Protein AF-A0A0K1PKR5-F1 (afdb_monomer_lite)

Structure (mmCIF, N/CA/C/O backbone):
data_AF-A0A0K1PKR5-F1
#
_entry.id   AF-A0A0K1PKR5-F1
#
loop_
_atom_site.group_PDB
_atom_site.id
_atom_site.type_symbol
_atom_site.label_atom_id
_atom_site.label_alt_id
_atom_site.label_comp_id
_atom_site.label_asym_id
_atom_site.label_entity_id
_atom_site.label_seq_id
_atom_site.pdbx_PDB_ins_code
_atom_site.Cartn_x
_atom_site.Cartn_y
_atom_site.Cartn_z
_atom_site.occupancy
_atom_site.B_iso_or_equiv
_atom_site.auth_seq_id
_atom_site.auth_comp_id
_atom_site.auth_asym_id
_atom_site.auth_atom_id
_atom_site.pdbx_PDB_model_num
ATOM 1 N N . MET A 1 1 ? -7.076 -17.368 -1.052 1.00 48.91 1 MET A N 1
ATOM 2 C CA . MET A 1 1 ? -8.315 -16.992 -1.774 1.00 48.91 1 MET A CA 1
ATOM 3 C C . MET A 1 1 ? -9.441 -16.469 -0.870 1.00 48.91 1 MET A C 1
ATOM 5 O O . MET A 1 1 ? -10.192 -15.634 -1.338 1.00 48.91 1 MET A O 1
ATOM 9 N N . ALA A 1 2 ? -9.560 -16.865 0.410 1.00 55.94 2 ALA A N 1
ATOM 10 C CA . ALA A 1 2 ? -10.601 -16.328 1.311 1.00 55.94 2 ALA A CA 1
ATOM 11 C C . ALA A 1 2 ? -10.299 -14.930 1.914 1.00 55.94 2 ALA A C 1
ATOM 13 O O . ALA A 1 2 ? -11.223 -14.205 2.273 1.00 55.94 2 ALA A O 1
ATOM 14 N N . HIS A 1 3 ? -9.021 -14.541 2.028 1.00 54.75 3 HIS A N 1
ATOM 15 C CA . HIS A 1 3 ? -8.605 -13.298 2.702 1.00 54.75 3 HIS A CA 1
ATOM 16 C C . HIS A 1 3 ? -8.940 -12.029 1.905 1.00 54.75 3 HIS A C 1
ATOM 18 O O . HIS A 1 3 ? -9.529 -11.100 2.457 1.00 54.75 3 HIS A O 1
ATOM 24 N N . ASP A 1 4 ? -8.684 -12.036 0.597 1.00 67.31 4 ASP A N 1
ATOM 25 C CA . ASP A 1 4 ? -8.977 -10.900 -0.282 1.00 67.31 4 ASP A CA 1
ATOM 26 C C . ASP A 1 4 ? -10.475 -10.579 -0.332 1.00 67.31 4 ASP A C 1
ATOM 28 O O . ASP A 1 4 ? -10.858 -9.415 -0.298 1.00 67.31 4 ASP A O 1
ATOM 32 N N . HIS A 1 5 ? -11.343 -11.598 -0.323 1.00 73.88 5 HIS A N 1
ATOM 33 C CA . HIS A 1 5 ? -12.791 -11.381 -0.289 1.00 73.88 5 HIS A CA 1
ATOM 34 C C . HIS A 1 5 ? -13.217 -10.644 0.988 1.00 73.88 5 HIS A C 1
ATOM 36 O O . HIS A 1 5 ? -14.064 -9.749 0.943 1.00 73.88 5 HIS A O 1
ATOM 42 N N . HIS A 1 6 ? -12.637 -11.001 2.137 1.00 76.44 6 HIS A N 1
ATOM 43 C CA . HIS A 1 6 ? -12.942 -10.317 3.388 1.00 76.44 6 HIS A CA 1
ATOM 44 C C . HIS A 1 6 ? -12.472 -8.857 3.341 1.00 76.44 6 HIS A C 1
ATOM 46 O O . HIS A 1 6 ? -13.244 -7.971 3.695 1.00 76.44 6 HIS A O 1
ATOM 52 N N . PHE A 1 7 ? -11.273 -8.582 2.822 1.00 82.62 7 PHE A N 1
ATOM 53 C CA . PHE A 1 7 ? -10.804 -7.213 2.594 1.00 82.62 7 PHE A CA 1
ATOM 54 C C . PHE A 1 7 ? -11.737 -6.409 1.672 1.00 82.62 7 PHE A C 1
ATOM 56 O O . PHE A 1 7 ? -12.197 -5.342 2.078 1.00 82.62 7 PHE A O 1
ATOM 63 N N . LEU A 1 8 ? -12.068 -6.930 0.486 1.00 83.69 8 LEU A N 1
ATOM 64 C CA . LEU A 1 8 ? -12.902 -6.230 -0.500 1.00 83.69 8 LEU A CA 1
ATOM 65 C C . LEU A 1 8 ? -14.307 -5.940 0.041 1.00 83.69 8 LEU A C 1
ATOM 67 O O . LEU A 1 8 ? -14.820 -4.841 -0.144 1.00 83.69 8 LEU A O 1
ATOM 71 N N . SER A 1 9 ? -14.897 -6.884 0.782 1.00 79.88 9 SER A N 1
ATOM 72 C CA . SER A 1 9 ? -16.207 -6.682 1.414 1.00 79.88 9 SER A CA 1
ATOM 73 C C . SER A 1 9 ? -16.220 -5.573 2.470 1.00 79.88 9 SER A C 1
ATOM 75 O O . SER A 1 9 ? -17.274 -5.013 2.727 1.00 79.88 9 SER A O 1
ATOM 77 N N . ARG A 1 10 ? -15.065 -5.250 3.073 1.00 86.00 10 ARG A N 1
ATOM 78 C CA . ARG A 1 10 ? -14.918 -4.250 4.148 1.00 86.00 10 ARG A CA 1
ATOM 79 C C . ARG A 1 10 ? -14.640 -2.837 3.634 1.00 86.00 10 ARG A C 1
ATOM 81 O O . ARG A 1 10 ? -14.544 -1.912 4.440 1.00 86.00 10 ARG A O 1
ATOM 88 N N . LEU A 1 11 ? -14.485 -2.668 2.320 1.00 86.00 11 LEU A N 1
ATOM 89 C CA . LEU A 1 11 ? -14.344 -1.352 1.692 1.00 86.00 11 LEU A CA 1
ATOM 90 C C . LEU A 1 11 ? -15.660 -0.554 1.719 1.00 86.00 11 LEU A C 1
ATOM 92 O O . LEU A 1 11 ? -15.639 0.656 1.537 1.00 86.00 11 LEU A O 1
ATOM 96 N N . ASP A 1 12 ? -16.785 -1.199 2.038 1.00 84.38 12 ASP A N 1
ATOM 97 C CA . ASP A 1 12 ? -18.081 -0.560 2.299 1.00 84.38 12 ASP A CA 1
ATOM 98 C C . ASP A 1 12 ? -18.062 0.447 3.470 1.00 84.38 12 ASP A C 1
ATOM 100 O O . ASP A 1 12 ? -18.946 1.293 3.584 1.00 84.38 12 ASP A O 1
ATOM 104 N N . ARG A 1 13 ? -17.055 0.368 4.349 1.00 84.44 13 ARG A N 1
ATOM 105 C CA . ARG A 1 13 ? -16.933 1.180 5.577 1.00 84.44 13 ARG A CA 1
ATOM 106 C C . ARG A 1 13 ? -16.091 2.440 5.424 1.00 84.44 13 ARG A C 1
ATOM 108 O O . ARG A 1 13 ? -15.880 3.142 6.416 1.00 84.44 13 ARG A O 1
ATOM 115 N N . VAL A 1 14 ? -15.538 2.684 4.243 1.00 88.00 14 VAL A N 1
ATOM 116 C CA . VAL A 1 14 ? -14.610 3.792 3.998 1.00 88.00 14 VAL A CA 1
ATOM 117 C C . VAL A 1 14 ? -15.149 4.704 2.902 1.00 88.00 14 VAL A C 1
ATOM 119 O O . VAL A 1 14 ? -16.075 4.349 2.175 1.00 88.00 14 VAL A O 1
ATOM 122 N N . THR A 1 15 ? -14.619 5.920 2.813 1.00 89.75 15 THR A N 1
ATOM 123 C CA . THR A 1 15 ? -15.052 6.879 1.790 1.00 89.75 15 THR A CA 1
ATOM 124 C C . THR A 1 15 ? -14.587 6.444 0.402 1.00 89.75 15 THR A C 1
ATOM 126 O O . THR A 1 15 ? -13.613 5.707 0.270 1.00 89.75 15 THR A O 1
ATOM 129 N N . GLU A 1 16 ? -15.226 6.953 -0.650 1.00 89.38 16 GLU A N 1
ATOM 130 C CA . GLU A 1 16 ? -14.856 6.652 -2.041 1.00 89.38 16 GLU A CA 1
ATOM 131 C C . GLU A 1 16 ? -13.365 6.912 -2.327 1.00 89.38 16 GLU A C 1
ATOM 133 O O . GLU A 1 16 ? -12.674 6.056 -2.872 1.00 89.38 16 GLU A O 1
ATOM 138 N N . ALA A 1 17 ? -12.820 8.036 -1.852 1.00 87.94 17 ALA A N 1
ATOM 139 C CA . ALA A 1 17 ? -11.397 8.348 -2.002 1.00 87.94 17 ALA A CA 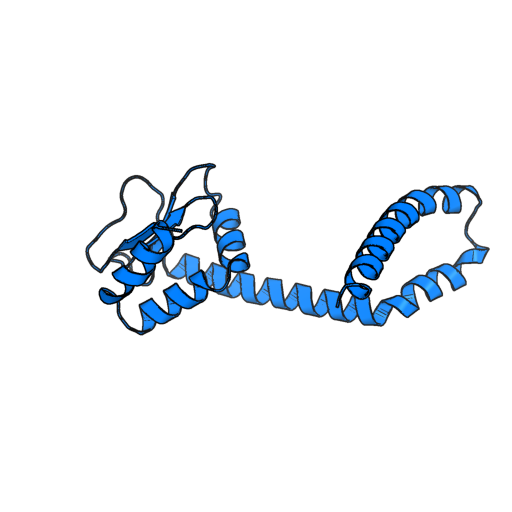1
ATOM 140 C C . ALA A 1 17 ? -10.481 7.315 -1.314 1.00 87.94 17 ALA A C 1
ATOM 142 O O . ALA A 1 17 ? -9.395 7.000 -1.808 1.00 87.94 17 ALA A O 1
ATOM 143 N N . GLN A 1 18 ? -10.912 6.772 -0.173 1.00 91.12 18 GLN A N 1
ATOM 144 C CA . GLN A 1 18 ? -10.182 5.734 0.554 1.00 91.12 18 GLN A CA 1
ATOM 145 C C . GLN A 1 18 ? -10.305 4.374 -0.147 1.00 91.12 18 GLN A C 1
ATOM 147 O O . GLN A 1 18 ? -9.316 3.643 -0.196 1.00 91.12 18 GLN A O 1
ATOM 152 N N . VAL A 1 19 ? -11.464 4.060 -0.742 1.00 91.25 19 VAL A N 1
ATOM 153 C CA . VAL A 1 19 ? -11.654 2.872 -1.593 1.00 91.25 19 VAL A CA 1
ATOM 154 C C . VAL A 1 19 ? -10.711 2.918 -2.790 1.00 91.25 19 VAL A C 1
ATOM 156 O O . VAL A 1 19 ? -9.977 1.959 -3.019 1.00 91.25 19 VAL A O 1
ATOM 159 N N . GLU A 1 20 ? -10.672 4.033 -3.518 1.00 90.38 20 GLU A N 1
ATOM 160 C CA . GLU A 1 20 ? -9.787 4.194 -4.677 1.00 90.38 20 GLU A CA 1
ATOM 161 C C . GLU A 1 20 ? -8.314 4.037 -4.286 1.00 90.38 20 GLU A C 1
ATOM 163 O O . GLU A 1 20 ? -7.561 3.308 -4.939 1.00 90.38 20 GLU A O 1
ATOM 168 N N . CYS A 1 21 ? -7.904 4.633 -3.161 1.00 90.00 21 CYS A N 1
ATOM 169 C CA . CYS A 1 21 ? -6.560 4.437 -2.622 1.00 90.00 21 CYS A CA 1
ATOM 170 C C . CYS A 1 21 ? -6.285 2.954 -2.311 1.00 90.00 21 CYS A C 1
ATOM 172 O O . CYS A 1 21 ? -5.275 2.405 -2.758 1.00 90.00 21 CYS A O 1
ATOM 174 N N . ALA A 1 22 ? -7.202 2.275 -1.620 1.00 90.81 22 ALA A N 1
ATOM 175 C CA . ALA A 1 22 ? -7.072 0.867 -1.265 1.00 90.81 22 ALA A CA 1
ATOM 176 C C . ALA A 1 22 ? -6.982 -0.051 -2.496 1.00 90.81 22 ALA A C 1
ATOM 178 O O . ALA A 1 22 ? -6.128 -0.939 -2.551 1.00 90.81 22 ALA A O 1
ATOM 179 N N . LEU A 1 23 ? -7.819 0.189 -3.508 1.00 90.81 23 LEU A N 1
ATOM 180 C CA . LEU A 1 23 ? -7.821 -0.569 -4.758 1.00 90.81 23 LEU A CA 1
ATOM 181 C C . LEU A 1 23 ? -6.581 -0.286 -5.608 1.00 90.81 23 LEU A C 1
ATOM 183 O O . LEU A 1 23 ? -6.083 -1.200 -6.266 1.00 90.81 23 LEU A O 1
ATOM 187 N N . SER A 1 24 ? -6.050 0.940 -5.580 1.00 91.12 24 SER A N 1
ATOM 188 C CA . SER A 1 24 ? -4.792 1.261 -6.264 1.00 91.12 24 SER A CA 1
ATOM 189 C C . SER A 1 24 ? -3.619 0.441 -5.714 1.00 91.12 24 SER A C 1
ATOM 191 O O . SER A 1 24 ? -2.819 -0.073 -6.494 1.00 91.12 24 SER A O 1
ATOM 193 N N . LEU A 1 25 ? -3.569 0.235 -4.390 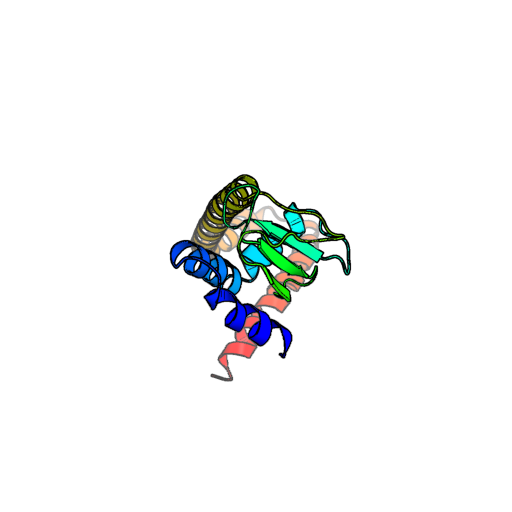1.00 92.25 25 LEU A N 1
ATOM 194 C CA . LEU A 1 25 ? -2.583 -0.630 -3.742 1.00 92.25 25 LEU A CA 1
ATOM 195 C C . LEU A 1 25 ? -2.840 -2.102 -4.068 1.00 92.25 25 LEU A C 1
ATOM 197 O O . LEU A 1 25 ? -1.910 -2.812 -4.433 1.00 92.25 25 LEU A O 1
ATOM 201 N N . TYR A 1 26 ? -4.096 -2.548 -3.980 1.00 89.06 26 TYR A N 1
ATOM 202 C CA . TYR A 1 26 ? -4.479 -3.936 -4.260 1.00 89.06 26 TYR A CA 1
ATOM 203 C C . TYR A 1 26 ? -4.089 -4.387 -5.675 1.00 89.06 26 TYR A C 1
ATOM 205 O O . TYR A 1 26 ? -3.692 -5.530 -5.876 1.00 89.06 26 TYR A O 1
ATOM 213 N N . ARG A 1 27 ? -4.169 -3.486 -6.661 1.00 90.81 27 ARG A N 1
ATOM 214 C CA . ARG A 1 27 ? -3.845 -3.780 -8.067 1.00 90.81 27 ARG A CA 1
ATOM 215 C C . ARG A 1 27 ? -2.347 -3.709 -8.396 1.00 90.81 27 ARG A C 1
ATOM 217 O O . ARG A 1 27 ? -1.955 -4.214 -9.445 1.00 90.81 27 ARG A O 1
ATOM 224 N N . ASP A 1 28 ? -1.518 -3.075 -7.562 1.00 92.00 28 ASP A N 1
ATOM 225 C CA . ASP A 1 28 ? -0.074 -2.910 -7.805 1.00 92.00 28 ASP A CA 1
ATOM 226 C C . ASP A 1 28 ? 0.750 -3.723 -6.794 1.00 92.00 28 ASP A C 1
ATOM 228 O O . ASP A 1 28 ? 1.312 -3.203 -5.828 1.00 92.00 28 ASP A O 1
ATOM 232 N N . GLU A 1 29 ? 0.869 -5.028 -7.051 1.00 92.62 29 GLU A N 1
ATOM 233 C CA . GLU A 1 29 ? 1.649 -5.955 -6.217 1.00 92.62 29 GLU A CA 1
ATOM 234 C C . GLU A 1 29 ? 3.115 -5.519 -6.041 1.00 92.62 29 GLU A C 1
ATOM 236 O O . GLU A 1 29 ? 3.734 -5.776 -5.005 1.00 92.62 29 GLU A O 1
ATOM 241 N N . LYS A 1 30 ? 3.691 -4.836 -7.041 1.00 92.81 30 LYS A N 1
ATOM 242 C CA . LYS A 1 30 ? 5.085 -4.373 -6.991 1.00 92.81 30 LYS A CA 1
ATOM 243 C C . LYS A 1 30 ? 5.242 -3.192 -6.041 1.00 92.81 30 LYS A C 1
ATOM 245 O O . LYS A 1 30 ? 6.213 -3.156 -5.287 1.00 92.81 30 LYS A O 1
ATOM 250 N N . LEU A 1 31 ? 4.282 -2.268 -6.037 1.00 94.12 31 LEU A N 1
ATOM 251 C CA . LEU A 1 31 ? 4.209 -1.203 -5.039 1.00 94.12 31 LEU A CA 1
ATOM 252 C C . LEU A 1 31 ? 4.041 -1.782 -3.629 1.00 94.12 31 LEU A C 1
ATOM 254 O O . LEU A 1 31 ? 4.743 -1.352 -2.716 1.00 94.12 31 LEU A O 1
ATOM 258 N N . VAL A 1 32 ? 3.168 -2.779 -3.444 1.00 94.31 32 VAL A N 1
ATOM 259 C CA . VAL A 1 32 ? 2.993 -3.435 -2.135 1.00 94.31 32 VAL A CA 1
ATOM 260 C C . VAL A 1 32 ? 4.298 -4.071 -1.660 1.00 94.31 32 VAL A C 1
ATOM 262 O O . VAL A 1 32 ? 4.702 -3.864 -0.514 1.00 94.31 32 VAL A O 1
ATOM 265 N N . ARG A 1 33 ? 5.007 -4.784 -2.542 1.00 93.06 33 ARG A N 1
ATOM 266 C CA . ARG A 1 33 ? 6.322 -5.352 -2.220 1.00 93.06 33 ARG A CA 1
ATOM 267 C C . ARG A 1 33 ? 7.326 -4.266 -1.830 1.00 93.06 33 ARG A C 1
ATOM 269 O O . ARG A 1 33 ? 7.961 -4.389 -0.786 1.00 93.06 33 ARG A O 1
ATOM 276 N N . PHE A 1 34 ? 7.408 -3.188 -2.610 1.00 92.62 34 PHE A N 1
ATOM 277 C CA . PHE A 1 34 ? 8.275 -2.042 -2.322 1.00 92.62 34 PHE A CA 1
ATOM 278 C C . PHE A 1 34 ? 7.967 -1.408 -0.956 1.00 92.62 34 PHE A C 1
ATOM 280 O O . PHE A 1 34 ? 8.882 -1.081 -0.200 1.00 92.62 34 PHE A O 1
ATOM 287 N N . ILE A 1 35 ? 6.684 -1.265 -0.611 1.00 93.00 35 ILE A N 1
ATOM 288 C CA . ILE A 1 35 ? 6.239 -0.763 0.694 1.00 93.00 35 ILE A CA 1
ATOM 289 C C . ILE A 1 35 ? 6.706 -1.690 1.821 1.00 93.00 35 ILE A C 1
ATOM 291 O O . ILE A 1 35 ? 7.293 -1.208 2.790 1.00 93.00 35 ILE A O 1
ATOM 295 N N . LEU A 1 36 ? 6.475 -3.000 1.700 1.00 92.31 36 LEU A N 1
ATOM 296 C CA . LEU A 1 36 ? 6.831 -3.977 2.735 1.00 92.31 36 LEU A CA 1
ATOM 297 C C . LEU A 1 36 ? 8.341 -4.051 2.982 1.00 92.31 36 LEU A C 1
ATOM 299 O O . LEU A 1 36 ? 8.763 -4.106 4.141 1.00 92.31 36 LEU A O 1
ATOM 303 N N . GLU A 1 37 ? 9.134 -4.012 1.909 1.00 91.38 37 GLU A N 1
ATOM 304 C CA . GLU A 1 37 ? 10.599 -3.971 1.963 1.00 91.38 37 GLU A CA 1
ATOM 305 C C . GLU A 1 37 ? 11.086 -2.694 2.648 1.00 91.38 37 GLU A C 1
ATOM 307 O O . GLU A 1 37 ? 11.887 -2.747 3.581 1.00 91.38 37 GLU A O 1
ATOM 312 N N . ARG A 1 38 ? 10.553 -1.536 2.245 1.00 92.00 38 ARG A N 1
ATOM 313 C CA . ARG A 1 38 ? 10.930 -0.244 2.828 1.00 92.00 38 ARG A CA 1
ATOM 314 C C . ARG A 1 38 ? 10.527 -0.117 4.298 1.00 92.00 38 ARG A C 1
ATOM 316 O O . ARG A 1 38 ? 11.239 0.518 5.070 1.00 92.00 38 ARG A O 1
ATOM 323 N N . ALA A 1 39 ? 9.393 -0.696 4.681 1.00 89.56 39 ALA A N 1
ATOM 324 C CA . ALA A 1 39 ? 8.925 -0.729 6.064 1.00 89.56 39 ALA A CA 1
ATOM 325 C C . ALA A 1 39 ? 9.711 -1.719 6.945 1.00 89.56 39 ALA A C 1
ATOM 327 O O . ALA A 1 39 ? 9.483 -1.753 8.152 1.00 89.56 39 ALA A O 1
ATOM 328 N N . ASN A 1 40 ? 10.625 -2.509 6.361 1.00 87.69 40 ASN A N 1
ATOM 329 C CA . ASN A 1 40 ? 11.382 -3.561 7.039 1.00 87.69 40 ASN A CA 1
ATOM 330 C C . ASN A 1 40 ? 10.467 -4.535 7.805 1.00 87.69 40 ASN A C 1
ATOM 332 O O . ASN A 1 40 ? 10.675 -4.831 8.984 1.00 87.69 40 ASN A O 1
ATOM 336 N N . THR A 1 41 ? 9.395 -4.981 7.142 1.00 82.31 41 THR A N 1
ATOM 337 C CA . THR A 1 41 ? 8.371 -5.824 7.772 1.00 82.31 41 THR A CA 1
ATOM 338 C C . THR A 1 41 ? 8.961 -7.187 8.167 1.00 82.31 41 THR A C 1
ATOM 340 O O . THR A 1 41 ? 9.513 -7.866 7.300 1.00 82.31 41 THR A O 1
ATOM 343 N N . PRO A 1 42 ? 8.827 -7.634 9.433 1.00 78.00 42 PRO A N 1
ATOM 344 C CA . PRO A 1 42 ? 9.333 -8.936 9.864 1.00 78.00 42 PRO A CA 1
ATOM 345 C C . PRO A 1 42 ? 8.689 -10.104 9.109 1.00 78.00 42 PRO A C 1
ATOM 347 O O . PRO A 1 42 ? 7.507 -10.054 8.756 1.00 78.00 42 PRO A O 1
ATOM 350 N N . THR A 1 43 ? 9.435 -11.197 8.936 1.00 73.75 43 THR A N 1
ATOM 351 C CA . THR A 1 43 ? 8.910 -12.453 8.383 1.00 73.75 43 THR A CA 1
ATOM 352 C C . THR A 1 43 ? 7.735 -12.951 9.229 1.00 73.75 43 THR A C 1
ATOM 354 O O . THR A 1 43 ? 7.867 -13.096 10.443 1.00 73.75 43 THR A O 1
ATOM 357 N N . ASN A 1 44 ? 6.591 -13.217 8.590 1.00 77.56 44 ASN A N 1
ATOM 358 C CA . ASN A 1 44 ? 5.310 -13.595 9.213 1.00 77.56 44 ASN A CA 1
ATOM 359 C C . ASN A 1 44 ? 4.628 -12.483 10.036 1.00 77.56 44 ASN A C 1
ATOM 361 O O . ASN A 1 44 ? 3.666 -12.746 10.762 1.00 77.56 44 ASN A O 1
ATOM 365 N N . GLY A 1 45 ? 5.106 -11.242 9.929 1.00 82.81 45 GLY A N 1
ATOM 366 C CA . GLY A 1 45 ? 4.494 -10.075 10.551 1.00 82.81 45 GLY A CA 1
ATOM 367 C C . GLY A 1 45 ? 3.291 -9.537 9.776 1.00 82.81 45 GLY A C 1
ATOM 368 O O . GLY A 1 45 ? 3.020 -9.906 8.631 1.00 82.81 45 GLY A O 1
ATOM 369 N N . ARG A 1 46 ? 2.573 -8.611 10.411 1.00 90.75 46 ARG A N 1
ATOM 370 C CA . ARG A 1 46 ? 1.579 -7.754 9.758 1.00 90.75 46 ARG A CA 1
ATOM 371 C C . ARG A 1 46 ? 2.014 -6.306 9.878 1.00 90.75 46 ARG A C 1
ATOM 373 O O . ARG A 1 46 ? 2.765 -5.965 10.789 1.00 90.75 46 ARG A O 1
ATOM 380 N N . ILE A 1 47 ? 1.510 -5.467 8.989 1.00 93.88 47 ILE A N 1
ATOM 381 C CA . ILE A 1 47 ? 1.580 -4.013 9.123 1.00 93.88 47 ILE A CA 1
ATOM 382 C C . ILE A 1 47 ? 0.199 -3.427 8.873 1.00 93.88 47 ILE A C 1
ATOM 384 O O . ILE A 1 47 ? -0.566 -3.943 8.058 1.00 93.88 47 ILE A O 1
ATOM 388 N N . ALA A 1 48 ? -0.123 -2.349 9.575 1.00 94.44 48 ALA A N 1
ATOM 389 C CA . ALA A 1 48 ? -1.244 -1.498 9.220 1.00 94.44 48 ALA A CA 1
ATOM 390 C C . ALA A 1 48 ? -0.746 -0.275 8.460 1.00 94.44 48 ALA A C 1
ATOM 392 O O . ALA A 1 48 ? 0.322 0.252 8.753 1.00 94.44 48 ALA A O 1
ATOM 393 N N . ILE A 1 49 ? -1.548 0.201 7.520 1.00 94.56 49 ILE A N 1
ATOM 394 C CA . ILE A 1 49 ? -1.303 1.426 6.770 1.00 94.56 49 ILE A CA 1
ATOM 395 C C . ILE A 1 49 ? -2.538 2.301 6.909 1.00 94.56 49 ILE A C 1
ATOM 397 O O . ILE A 1 49 ? -3.637 1.868 6.563 1.00 94.56 49 ILE A O 1
ATOM 401 N N . SER A 1 50 ? -2.369 3.519 7.415 1.00 94.69 50 SER A N 1
ATOM 402 C CA . SER A 1 50 ? -3.458 4.490 7.468 1.00 94.69 50 SER A CA 1
ATOM 403 C C . SER A 1 50 ? -3.762 5.038 6.076 1.00 94.69 50 SER A C 1
ATOM 405 O O . SER A 1 50 ? -2.852 5.423 5.339 1.00 94.69 50 SER A O 1
ATOM 407 N N . LEU A 1 51 ? -5.046 5.103 5.730 1.00 92.44 51 LEU A N 1
ATOM 408 C CA . LEU A 1 51 ? -5.551 5.732 4.507 1.00 92.44 51 LEU A CA 1
ATOM 409 C C . LEU A 1 51 ? -5.910 7.210 4.703 1.00 92.44 51 LEU A C 1
ATOM 411 O O . LEU A 1 51 ? -6.155 7.915 3.727 1.00 92.44 51 LEU A O 1
ATOM 415 N N . ASP A 1 52 ? -5.916 7.681 5.947 1.00 89.81 52 ASP A N 1
ATOM 416 C CA . ASP A 1 52 ? -6.189 9.068 6.328 1.00 89.81 52 ASP A CA 1
ATOM 417 C C . ASP A 1 52 ? -5.322 9.452 7.550 1.00 89.81 52 ASP A C 1
ATOM 419 O O . ASP A 1 52 ? -4.280 8.839 7.815 1.00 89.81 52 ASP A O 1
ATOM 423 N N . ARG A 1 53 ? -5.717 10.483 8.297 1.00 80.75 53 ARG A N 1
ATOM 424 C CA . ARG A 1 53 ? -5.113 10.892 9.571 1.00 80.75 53 ARG A CA 1
ATOM 425 C C . ARG A 1 53 ? -5.196 9.792 10.639 1.00 80.75 53 ARG A C 1
ATOM 427 O O . ARG A 1 53 ? -5.771 8.732 10.420 1.00 80.75 53 ARG A O 1
ATOM 434 N N . ASP A 1 54 ? -4.600 10.062 11.798 1.00 70.62 54 ASP A N 1
ATOM 435 C CA . ASP A 1 54 ? -4.275 9.087 12.854 1.00 70.62 54 ASP A CA 1
ATOM 436 C C . ASP A 1 54 ? -5.447 8.210 13.353 1.00 70.62 54 ASP A C 1
ATOM 438 O O . ASP A 1 54 ? -5.218 7.169 13.959 1.00 70.62 54 ASP A O 1
ATOM 442 N N . GLU A 1 55 ? -6.698 8.578 13.070 1.00 78.50 55 GLU A N 1
ATOM 443 C CA . GLU A 1 55 ? -7.921 7.847 13.445 1.00 78.50 55 GLU A CA 1
ATOM 444 C C . GLU A 1 55 ? -8.342 6.742 12.448 1.00 78.50 55 GLU A C 1
ATOM 446 O O . GLU A 1 55 ? -9.374 6.084 12.641 1.00 78.50 55 GLU A O 1
ATOM 451 N N . GLY A 1 56 ? -7.573 6.548 11.372 1.00 83.75 56 GLY A N 1
ATOM 452 C CA . GLY A 1 56 ? -7.886 5.615 10.291 1.00 83.75 56 GLY A CA 1
ATOM 453 C C . GLY A 1 56 ? -8.815 6.211 9.227 1.00 83.75 56 GLY A C 1
ATOM 454 O O . GLY A 1 56 ? -9.119 7.404 9.259 1.00 83.75 56 GLY A O 1
ATOM 455 N N . PRO A 1 57 ? -9.298 5.396 8.271 1.00 92.50 57 PRO A N 1
ATOM 456 C CA . PRO A 1 57 ? -9.282 3.929 8.248 1.00 92.50 57 PRO A CA 1
ATOM 457 C C . PRO A 1 57 ? -7.915 3.314 7.930 1.00 92.50 57 PRO A C 1
ATOM 459 O O . PRO A 1 57 ? -7.039 3.975 7.376 1.00 92.50 57 PRO A O 1
ATOM 462 N N . PHE A 1 58 ? -7.744 2.029 8.258 1.00 94.00 58 PHE A N 1
ATOM 463 C CA . PHE A 1 58 ? -6.476 1.309 8.093 1.00 94.00 58 PHE A CA 1
ATOM 464 C C . PHE A 1 58 ? -6.616 0.084 7.191 1.00 94.00 58 PHE A C 1
ATOM 466 O O . PHE A 1 58 ? -7.572 -0.682 7.305 1.00 94.00 58 PHE A O 1
ATOM 473 N N . ILE A 1 59 ? -5.616 -0.167 6.352 1.00 93.94 59 ILE A N 1
ATOM 474 C CA . ILE A 1 59 ? -5.443 -1.448 5.658 1.00 93.94 59 ILE A CA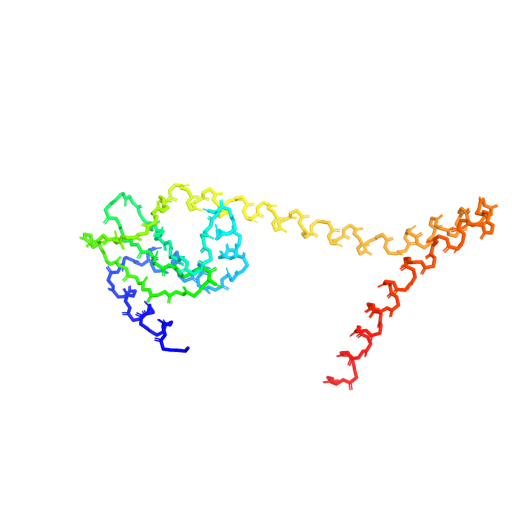 1
ATOM 475 C C . ILE A 1 59 ? -4.437 -2.286 6.429 1.00 93.94 59 ILE A C 1
ATOM 477 O O . ILE A 1 59 ? -3.368 -1.789 6.772 1.00 93.94 59 ILE A O 1
ATOM 481 N N . VAL A 1 60 ? -4.750 -3.559 6.662 1.00 92.69 60 VAL A N 1
ATOM 482 C CA . VAL A 1 60 ? -3.810 -4.512 7.258 1.00 92.69 60 VAL A CA 1
ATOM 483 C C . VAL A 1 60 ? -3.261 -5.434 6.179 1.00 92.69 60 VAL A C 1
ATOM 485 O O . VAL A 1 60 ? -4.025 -6.137 5.512 1.00 92.69 60 VAL A O 1
ATOM 488 N N . LEU A 1 61 ? -1.937 -5.455 6.049 1.00 93.12 61 LEU A N 1
ATOM 489 C CA . LEU A 1 61 ? -1.197 -6.311 5.128 1.00 93.12 61 LEU A CA 1
ATOM 490 C C . LEU A 1 61 ? -0.410 -7.370 5.899 1.00 93.12 61 LEU A C 1
ATOM 492 O O . LEU A 1 61 ? 0.119 -7.099 6.981 1.00 93.12 61 LEU A O 1
ATOM 496 N N . ALA A 1 62 ? -0.313 -8.566 5.332 1.00 91.44 62 ALA A N 1
ATOM 497 C CA . ALA A 1 62 ? 0.630 -9.589 5.764 1.00 91.44 62 ALA A CA 1
ATOM 498 C C . ALA A 1 62 ? 2.017 -9.357 5.134 1.00 91.44 62 ALA A C 1
ATOM 500 O O . ALA A 1 62 ? 2.148 -8.678 4.114 1.00 91.44 62 ALA A O 1
ATOM 501 N N . SER A 1 63 ? 3.063 -9.936 5.729 1.00 89.50 63 SER A N 1
ATOM 502 C CA . SER A 1 63 ? 4.455 -9.815 5.261 1.00 89.50 63 SER A CA 1
ATOM 503 C C . SER A 1 63 ? 4.689 -10.329 3.833 1.00 89.50 63 SER A C 1
ATOM 505 O O . SER A 1 63 ? 5.676 -9.978 3.188 1.00 89.50 63 SER A O 1
ATOM 507 N N . ASP A 1 64 ? 3.799 -11.179 3.328 1.00 87.31 64 ASP A N 1
ATOM 508 C CA . ASP A 1 64 ? 3.830 -11.695 1.960 1.00 87.31 64 ASP A CA 1
ATOM 509 C C . ASP A 1 64 ? 3.136 -10.777 0.939 1.00 87.31 64 ASP A C 1
ATOM 511 O O . ASP A 1 64 ? 3.308 -10.995 -0.259 1.00 87.31 64 ASP A O 1
ATOM 515 N N . GLY A 1 65 ? 2.450 -9.717 1.378 1.00 88.88 65 GLY A N 1
ATOM 516 C CA . GLY A 1 65 ? 1.718 -8.787 0.515 1.00 88.88 65 GLY A CA 1
ATOM 517 C C . GLY A 1 65 ? 0.211 -9.016 0.461 1.00 88.88 65 GLY A C 1
ATOM 518 O O . GLY A 1 65 ? -0.486 -8.205 -0.147 1.00 88.88 65 GLY A O 1
ATOM 519 N N . HIS A 1 66 ? -0.317 -10.061 1.104 1.00 89.50 66 HIS A N 1
ATOM 520 C CA . HIS A 1 66 ? -1.759 -10.296 1.111 1.00 89.50 66 HIS A CA 1
ATOM 521 C C . HIS A 1 66 ? -2.517 -9.289 1.985 1.00 89.50 66 HIS A C 1
ATOM 523 O O . HIS A 1 66 ? -2.084 -8.920 3.082 1.00 89.50 66 HIS A O 1
ATOM 529 N N . PHE A 1 67 ? -3.697 -8.885 1.511 1.00 89.69 67 PHE A N 1
ATOM 530 C CA . PHE A 1 67 ? -4.591 -7.979 2.222 1.00 89.69 67 PHE A CA 1
ATOM 531 C C . PHE A 1 67 ? -5.440 -8.773 3.214 1.00 89.69 67 PHE A C 1
ATOM 533 O O . PHE A 1 67 ? -6.252 -9.617 2.839 1.00 89.69 67 PHE A O 1
ATOM 540 N N . VAL A 1 68 ? -5.254 -8.504 4.505 1.00 84.81 68 VAL A N 1
ATOM 541 C CA . VAL A 1 68 ? -5.936 -9.234 5.581 1.00 84.81 68 VAL A CA 1
ATOM 542 C C . VAL A 1 68 ? -7.319 -8.640 5.847 1.00 84.81 68 VAL A C 1
ATOM 544 O O . VAL A 1 68 ? -8.304 -9.369 5.973 1.00 84.81 68 VAL A O 1
ATOM 547 N N . THR A 1 69 ? -7.401 -7.312 5.980 1.00 89.69 69 THR A N 1
ATOM 548 C CA . THR A 1 69 ? -8.661 -6.602 6.242 1.00 89.69 69 THR A CA 1
ATOM 549 C C . THR A 1 69 ? -8.528 -5.099 6.005 1.00 89.69 69 THR A C 1
ATOM 551 O O . THR A 1 69 ? -7.425 -4.550 6.026 1.00 89.69 69 THR A O 1
ATOM 554 N N . CYS A 1 70 ? -9.672 -4.431 5.843 1.00 90.44 70 CYS A N 1
ATOM 555 C CA . CYS A 1 70 ? -9.813 -2.987 5.993 1.00 90.44 70 CYS A CA 1
ATOM 556 C C . CYS A 1 70 ? -10.541 -2.694 7.316 1.00 90.44 70 CYS A C 1
ATOM 558 O O . CYS A 1 70 ? -11.548 -3.335 7.638 1.00 90.44 70 CYS A O 1
ATOM 560 N N . LEU A 1 71 ? -9.987 -1.788 8.115 1.00 91.12 71 LEU A N 1
ATOM 561 C CA . LEU A 1 71 ? -10.546 -1.301 9.371 1.00 91.12 71 LEU A CA 1
ATOM 562 C C . LEU A 1 71 ? -11.187 0.058 9.108 1.00 91.12 71 LEU A C 1
ATOM 564 O O . LEU A 1 71 ? -10.526 0.950 8.584 1.00 91.12 71 LEU A O 1
ATOM 568 N N . GLY A 1 72 ? -12.461 0.204 9.471 1.00 88.81 72 GLY A N 1
ATOM 569 C CA . GLY A 1 72 ? -13.180 1.470 9.341 1.00 88.81 72 GLY A CA 1
ATOM 570 C C . GLY A 1 72 ? -12.678 2.530 10.325 1.00 88.81 72 GLY A C 1
ATOM 571 O O . GLY A 1 72 ? -11.856 2.256 11.200 1.00 88.81 72 GLY A O 1
ATOM 572 N N . ARG A 1 73 ? -13.201 3.752 10.209 1.00 87.44 73 ARG A N 1
ATOM 573 C CA . ARG A 1 73 ? -12.855 4.850 11.121 1.00 87.44 73 ARG A CA 1
ATOM 574 C C . ARG A 1 73 ? -13.150 4.485 12.581 1.00 87.44 73 ARG A C 1
ATOM 576 O O . ARG A 1 73 ? -14.183 3.883 12.871 1.00 87.44 73 ARG A O 1
ATOM 583 N N . GLY A 1 74 ? -12.244 4.848 13.490 1.00 86.25 74 GLY A N 1
ATOM 584 C CA . GLY A 1 74 ? -12.365 4.539 14.920 1.00 86.25 74 GLY A CA 1
ATOM 585 C C . GLY A 1 74 ? -12.041 3.085 15.290 1.00 86.25 74 GLY A C 1
ATOM 586 O O . GLY A 1 74 ? -12.056 2.741 16.470 1.00 86.25 74 GLY A O 1
ATOM 587 N N . MET A 1 75 ? -11.720 2.231 14.310 1.00 89.31 75 MET A N 1
ATOM 588 C CA . MET A 1 75 ? -11.150 0.906 14.548 1.00 89.31 75 MET A CA 1
ATOM 589 C C . MET A 1 75 ? -9.632 0.987 14.441 1.00 89.31 75 MET A C 1
ATOM 591 O O . MET A 1 75 ? -9.106 1.406 13.412 1.00 89.31 75 MET A O 1
ATOM 595 N N . PHE A 1 76 ? -8.926 0.535 15.475 1.00 90.19 76 PHE A N 1
ATOM 596 C CA . PHE A 1 76 ? -7.471 0.625 15.533 1.00 90.19 76 PHE A CA 1
ATOM 597 C C . PHE A 1 76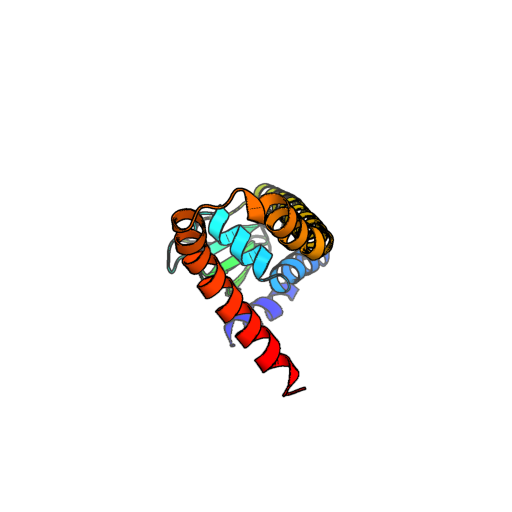 ? -6.808 -0.749 15.384 1.00 90.19 76 PHE A C 1
ATOM 599 O O . PHE A 1 76 ? -7.284 -1.729 15.964 1.00 90.19 76 PHE A O 1
ATOM 606 N N . PRO A 1 77 ? -5.709 -0.845 14.618 1.00 90.12 77 PRO A N 1
ATOM 607 C CA . PRO A 1 77 ? -4.904 -2.057 14.544 1.00 90.12 77 PRO A CA 1
ATOM 608 C C . PRO A 1 77 ? -4.225 -2.359 15.888 1.00 90.12 77 PRO A C 1
ATOM 610 O O . PRO A 1 77 ? -3.760 -1.456 16.580 1.00 90.12 77 PRO A O 1
ATOM 613 N N . THR A 1 78 ? -4.120 -3.641 16.240 1.00 87.38 78 THR A N 1
ATOM 614 C CA . THR A 1 78 ? -3.515 -4.096 17.501 1.00 87.38 78 THR A CA 1
ATOM 615 C C . THR A 1 78 ? -2.412 -5.116 17.244 1.00 87.38 78 THR A C 1
ATOM 617 O O . THR A 1 78 ? -2.611 -6.063 16.484 1.00 87.38 78 THR A O 1
ATOM 620 N N . GLY A 1 79 ? -1.274 -4.974 17.929 1.00 85.00 79 GLY A N 1
ATOM 621 C CA . GLY A 1 79 ? -0.203 -5.979 17.916 1.00 85.00 79 GLY A CA 1
ATOM 622 C C . GLY A 1 79 ? 0.701 -5.960 16.680 1.00 85.00 79 GLY A C 1
ATOM 623 O O . GLY A 1 79 ? 1.439 -6.916 16.460 1.00 85.00 79 GLY A O 1
ATOM 624 N N . HIS A 1 80 ? 0.661 -4.898 15.873 1.00 88.06 80 HIS A N 1
ATOM 625 C CA . HIS A 1 80 ? 1.577 -4.710 14.751 1.00 88.06 80 HIS A CA 1
ATOM 626 C C . HIS A 1 80 ? 1.840 -3.225 14.444 1.00 88.06 80 HIS A C 1
ATOM 628 O O . HIS A 1 80 ? 1.012 -2.381 14.798 1.00 88.06 80 HIS A O 1
ATOM 634 N N . PRO A 1 81 ? 2.967 -2.891 13.782 1.00 91.38 81 PRO A N 1
ATOM 635 C CA . PRO A 1 81 ? 3.297 -1.516 13.420 1.00 91.38 81 PRO A CA 1
ATOM 636 C C . PRO A 1 81 ? 2.235 -0.862 12.531 1.00 91.38 81 PRO A C 1
ATOM 638 O O . PRO A 1 81 ? 1.577 -1.532 11.727 1.00 91.38 81 PRO A O 1
ATOM 641 N N . VAL A 1 82 ? 2.113 0.460 12.659 1.00 92.62 82 VAL A N 1
ATOM 642 C CA . VAL A 1 82 ? 1.215 1.297 11.858 1.00 92.62 82 VAL A CA 1
ATOM 643 C C . VAL A 1 82 ? 2.042 2.308 11.074 1.00 92.62 82 VAL A C 1
ATOM 645 O O . VAL A 1 82 ? 2.815 3.070 11.651 1.00 92.62 82 VAL A O 1
ATOM 648 N N . LEU A 1 83 ? 1.866 2.321 9.758 1.00 92.75 83 LEU A N 1
ATOM 649 C CA . LEU A 1 83 ? 2.433 3.310 8.854 1.00 92.75 83 LEU A CA 1
ATOM 650 C C . LEU A 1 83 ? 1.417 4.436 8.656 1.00 92.75 83 LEU A C 1
ATOM 652 O O . LEU A 1 83 ? 0.246 4.185 8.364 1.00 92.75 83 LEU A O 1
ATOM 656 N N . SER A 1 84 ? 1.860 5.682 8.815 1.00 94.12 84 SER A N 1
ATOM 657 C CA . SER A 1 84 ? 0.997 6.849 8.625 1.00 94.12 84 SER A CA 1
ATOM 658 C C . SER A 1 84 ? 0.672 7.079 7.148 1.00 94.12 84 SER A C 1
ATOM 660 O O . SER A 1 84 ? 1.409 6.654 6.253 1.00 94.12 84 SER A O 1
ATOM 662 N N . LYS A 1 85 ? -0.399 7.830 6.875 1.00 93.69 85 LYS A N 1
ATOM 663 C CA . LYS A 1 85 ? -0.760 8.211 5.504 1.00 93.69 85 LYS A CA 1
ATOM 664 C C . LYS A 1 85 ? 0.331 9.038 4.820 1.00 93.69 85 LYS A C 1
ATOM 666 O O . LYS A 1 85 ? 0.633 8.804 3.657 1.00 93.69 85 LYS A O 1
ATOM 671 N N . ALA A 1 86 ? 0.993 9.931 5.556 1.00 93.56 86 ALA A N 1
ATOM 672 C CA . ALA A 1 86 ? 2.122 10.702 5.035 1.00 93.56 86 ALA A CA 1
ATOM 673 C C . ALA A 1 86 ? 3.305 9.804 4.627 1.00 93.56 86 ALA A C 1
ATOM 675 O O . ALA A 1 86 ? 3.956 10.050 3.610 1.00 93.56 86 ALA A O 1
ATOM 676 N N . TRP A 1 87 ? 3.568 8.739 5.394 1.00 94.62 87 TRP A N 1
ATOM 677 C CA . TRP A 1 87 ? 4.575 7.745 5.026 1.00 94.62 87 TRP A CA 1
ATOM 678 C C . TRP A 1 87 ? 4.177 7.011 3.740 1.00 94.62 87 TRP A C 1
ATOM 680 O O . TRP A 1 87 ? 5.002 6.877 2.835 1.00 94.62 87 TRP A O 1
ATOM 690 N N . LEU A 1 88 ? 2.908 6.591 3.634 1.00 94.50 88 LEU A N 1
ATOM 691 C CA . LEU A 1 88 ? 2.374 5.929 2.440 1.00 94.50 88 LEU A CA 1
ATOM 692 C C . LEU A 1 88 ? 2.514 6.820 1.201 1.00 94.50 88 LEU A C 1
ATOM 694 O O . LEU A 1 88 ? 3.041 6.374 0.184 1.00 94.50 88 LEU A O 1
ATOM 698 N N . ASP A 1 89 ? 2.106 8.084 1.296 1.00 95.12 89 ASP A N 1
ATOM 699 C CA . ASP A 1 89 ? 2.183 9.040 0.187 1.00 95.12 89 ASP A CA 1
ATOM 700 C C . 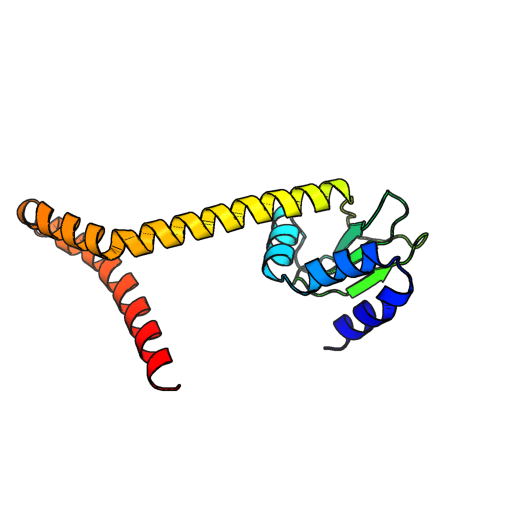ASP A 1 89 ? 3.617 9.236 -0.294 1.00 95.12 89 ASP A C 1
ATOM 702 O O . ASP A 1 89 ? 3.891 9.251 -1.499 1.00 95.12 89 ASP A O 1
ATOM 706 N N . ARG A 1 90 ? 4.562 9.302 0.648 1.00 96.62 90 ARG A N 1
ATOM 707 C CA . ARG A 1 90 ? 5.980 9.367 0.310 1.00 96.62 90 ARG A CA 1
ATOM 708 C C . ARG A 1 90 ? 6.456 8.099 -0.397 1.00 96.62 90 ARG A C 1
ATOM 710 O O . ARG A 1 90 ? 7.188 8.202 -1.380 1.00 96.62 90 ARG A O 1
ATOM 717 N N . ALA A 1 91 ? 6.045 6.922 0.072 1.00 94.38 91 ALA A N 1
ATOM 718 C CA . ALA A 1 91 ? 6.405 5.654 -0.556 1.00 94.38 91 ALA A CA 1
ATOM 719 C C . ALA A 1 91 ? 5.847 5.542 -1.986 1.00 94.38 91 ALA A C 1
ATOM 721 O O . ALA A 1 91 ? 6.572 5.118 -2.885 1.00 94.38 91 ALA A O 1
ATOM 722 N N . ILE A 1 92 ? 4.608 5.988 -2.221 1.00 95.31 92 ILE A N 1
ATOM 723 C CA . ILE A 1 92 ? 3.989 6.026 -3.556 1.00 95.31 92 ILE A CA 1
ATOM 724 C C . ILE A 1 92 ? 4.768 6.961 -4.493 1.00 95.31 92 ILE A C 1
ATOM 726 O O . ILE A 1 92 ? 5.078 6.586 -5.627 1.00 95.31 92 ILE A O 1
ATOM 730 N N . ALA A 1 93 ? 5.133 8.158 -4.024 1.00 96.19 93 ALA A N 1
ATOM 731 C CA . ALA A 1 93 ? 5.914 9.110 -4.815 1.00 96.19 93 ALA A CA 1
ATOM 732 C C . ALA A 1 93 ? 7.321 8.577 -5.157 1.00 96.19 93 ALA A C 1
ATOM 734 O O . ALA A 1 93 ? 7.790 8.696 -6.297 1.00 96.19 93 ALA A O 1
ATOM 735 N N . ASP A 1 94 ? 7.984 7.944 -4.186 1.00 95.06 94 ASP A N 1
ATOM 736 C CA . ASP A 1 94 ? 9.293 7.322 -4.385 1.00 95.06 94 ASP A CA 1
ATOM 737 C C . ASP A 1 94 ? 9.196 6.142 -5.376 1.00 95.06 94 ASP A C 1
ATOM 739 O O . ASP A 1 94 ? 10.030 6.029 -6.279 1.00 95.06 94 ASP A O 1
ATOM 743 N N . TRP A 1 95 ? 8.145 5.316 -5.288 1.00 95.00 95 TRP A N 1
ATOM 744 C CA . TRP A 1 95 ? 7.883 4.221 -6.232 1.00 95.00 95 TRP A CA 1
ATOM 745 C C . TRP A 1 95 ? 7.657 4.720 -7.661 1.00 95.00 95 TRP A C 1
ATOM 747 O O . TRP A 1 95 ? 8.242 4.187 -8.608 1.00 95.00 95 TRP A O 1
ATOM 757 N N . ALA A 1 96 ? 6.859 5.776 -7.837 1.00 93.75 96 ALA A N 1
ATOM 758 C CA . ALA A 1 96 ? 6.631 6.379 -9.148 1.00 93.75 96 ALA A CA 1
ATOM 759 C C . ALA A 1 96 ? 7.948 6.863 -9.780 1.00 93.75 96 ALA A C 1
ATOM 761 O O . ALA A 1 96 ? 8.209 6.613 -10.963 1.00 93.75 96 ALA A O 1
ATOM 762 N N . THR A 1 97 ? 8.812 7.483 -8.972 1.00 94.19 97 THR A N 1
ATOM 763 C CA . THR A 1 97 ? 10.146 7.934 -9.393 1.00 94.19 97 THR A CA 1
ATOM 764 C C . THR A 1 97 ? 11.040 6.756 -9.781 1.00 94.19 97 THR A C 1
ATOM 766 O O . THR A 1 97 ? 11.671 6.777 -10.844 1.00 94.19 97 THR A O 1
ATOM 769 N N . TYR A 1 98 ? 11.063 5.708 -8.955 1.00 90.12 98 TYR A N 1
ATOM 770 C CA . TYR A 1 98 ? 11.831 4.490 -9.200 1.00 90.12 98 TYR A CA 1
ATOM 771 C C . TYR A 1 98 ? 11.399 3.797 -10.501 1.00 90.12 98 TYR A C 1
ATOM 773 O O . TYR A 1 98 ? 12.231 3.527 -11.372 1.00 90.12 98 TYR A O 1
ATOM 781 N N . ARG A 1 99 ? 10.090 3.598 -10.693 1.00 92.06 99 ARG A N 1
ATOM 782 C CA . ARG A 1 99 ? 9.516 2.981 -11.897 1.00 92.06 99 ARG A CA 1
ATOM 783 C C . ARG A 1 99 ? 9.832 3.779 -13.163 1.00 92.06 99 ARG A C 1
ATOM 785 O O . ARG A 1 99 ? 10.195 3.188 -14.179 1.00 92.06 99 ARG A O 1
ATOM 792 N N . ALA A 1 100 ? 9.760 5.111 -13.103 1.00 90.25 100 ALA A N 1
ATOM 793 C CA . ALA A 1 100 ? 10.154 5.972 -14.219 1.00 90.25 100 ALA A CA 1
ATOM 794 C C . ALA A 1 100 ? 11.656 5.853 -14.540 1.00 90.25 100 ALA A C 1
ATOM 796 O O . ALA A 1 100 ? 12.052 5.871 -15.706 1.00 90.25 100 ALA A O 1
ATOM 797 N N . GLY A 1 101 ? 12.505 5.701 -13.518 1.00 88.25 101 GLY A N 1
ATOM 798 C CA . GLY A 1 101 ? 13.933 5.428 -13.689 1.00 88.25 101 GLY A CA 1
ATOM 799 C C . GLY A 1 101 ? 14.200 4.105 -14.411 1.00 88.25 101 GLY A C 1
ATOM 800 O O . GLY A 1 101 ? 14.993 4.076 -15.354 1.00 88.25 101 GLY A O 1
ATOM 801 N N . LEU A 1 102 ? 13.500 3.037 -14.017 1.00 85.06 102 LEU A N 1
ATOM 802 C CA . LEU A 1 102 ? 13.603 1.727 -14.663 1.00 85.06 102 LEU A CA 1
ATOM 803 C C . LEU A 1 102 ? 13.177 1.770 -16.134 1.00 85.06 102 LEU A C 1
ATOM 805 O O . LEU A 1 102 ? 13.894 1.236 -16.978 1.00 85.06 102 LEU A O 1
ATOM 809 N N . ALA A 1 103 ? 12.064 2.441 -16.448 1.00 83.31 103 ALA A N 1
ATOM 810 C CA . ALA A 1 103 ? 11.581 2.590 -17.821 1.00 83.31 103 ALA A CA 1
ATOM 811 C C . ALA A 1 103 ? 12.619 3.291 -18.714 1.00 83.31 103 ALA A C 1
ATOM 813 O O . ALA A 1 103 ? 13.026 2.743 -19.737 1.00 83.31 103 ALA A O 1
ATOM 814 N N . ARG A 1 104 ? 13.166 4.428 -18.259 1.00 79.94 104 ARG A N 1
ATOM 815 C CA . ARG A 1 104 ? 14.242 5.141 -18.975 1.00 79.94 104 ARG A CA 1
ATOM 816 C C . ARG A 1 104 ? 15.495 4.283 -19.162 1.00 79.94 104 ARG A C 1
ATOM 818 O O . ARG A 1 104 ? 16.171 4.374 -20.184 1.00 79.94 104 ARG A O 1
ATOM 825 N N . GLY A 1 105 ? 15.844 3.470 -18.165 1.00 75.00 105 GLY A N 1
ATOM 826 C CA . GLY A 1 105 ? 16.967 2.535 -18.254 1.00 75.00 105 GLY A CA 1
ATOM 827 C C . GLY A 1 105 ? 16.736 1.434 -19.291 1.00 75.00 105 GLY A C 1
ATOM 828 O O . GLY A 1 105 ? 17.654 1.107 -20.044 1.00 75.00 105 GLY A O 1
ATOM 829 N N . ALA A 1 106 ? 15.519 0.894 -19.355 1.00 75.94 106 ALA A N 1
ATOM 830 C CA . ALA A 1 106 ? 15.125 -0.109 -20.340 1.00 75.94 106 ALA A CA 1
ATOM 831 C C . ALA A 1 106 ? 15.156 0.457 -21.769 1.00 75.94 106 ALA A C 1
ATOM 833 O O . ALA A 1 106 ? 15.769 -0.153 -22.641 1.00 75.94 106 ALA A O 1
ATOM 834 N N . GLU A 1 107 ? 14.609 1.655 -21.988 1.00 71.75 107 GLU A N 1
ATOM 835 C CA . GLU A 1 107 ? 14.652 2.353 -23.284 1.00 71.75 107 GLU A CA 1
ATOM 836 C C . GLU A 1 107 ? 16.090 2.615 -23.751 1.00 71.75 107 GLU A C 1
ATOM 838 O O . GLU A 1 107 ? 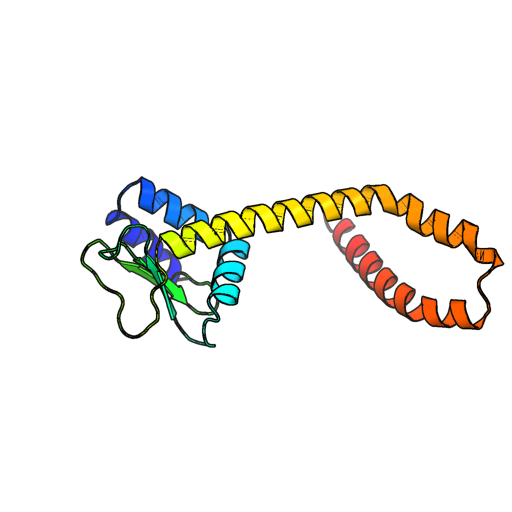16.446 2.331 -24.896 1.00 71.75 107 GLU A O 1
ATOM 843 N N . ARG A 1 108 ? 16.958 3.096 -22.848 1.00 69.69 108 ARG A N 1
ATOM 844 C CA . ARG A 1 108 ? 18.383 3.304 -23.153 1.00 69.69 108 ARG A CA 1
ATOM 845 C C . ARG A 1 108 ? 19.085 2.007 -23.537 1.00 69.69 108 ARG A C 1
ATOM 847 O O . ARG A 1 108 ? 19.915 2.033 -24.440 1.00 69.69 108 ARG A O 1
ATOM 854 N N . ARG A 1 109 ? 18.784 0.893 -22.861 1.00 64.69 109 ARG A N 1
ATOM 855 C CA . ARG A 1 109 ? 19.368 -0.420 -23.180 1.00 64.69 109 ARG A CA 1
ATOM 856 C C . ARG A 1 109 ? 18.871 -0.937 -24.525 1.00 64.69 109 ARG A C 1
ATOM 858 O O . ARG A 1 109 ? 19.710 -1.301 -25.336 1.00 64.69 109 ARG A O 1
ATOM 865 N N . ALA A 1 110 ? 17.569 -0.862 -24.796 1.00 65.75 110 ALA A N 1
ATOM 866 C CA . ALA A 1 110 ? 16.990 -1.249 -26.083 1.00 65.75 110 ALA A CA 1
ATOM 867 C C . ALA A 1 110 ? 17.611 -0.460 -27.255 1.00 65.75 110 ALA A C 1
ATOM 869 O O . ALA A 1 110 ? 17.964 -1.037 -28.278 1.00 65.75 110 ALA A O 1
ATOM 870 N N . GLY A 1 111 ? 17.856 0.845 -27.083 1.00 62.81 111 GLY A N 1
ATOM 871 C CA . GLY A 1 111 ? 18.571 1.659 -28.077 1.00 62.81 111 GLY A CA 1
ATOM 872 C C . GLY A 1 111 ? 20.081 1.380 -28.181 1.00 62.81 111 GLY A C 1
ATOM 873 O O . GLY A 1 111 ? 20.710 1.747 -29.172 1.00 62.81 111 GLY A O 1
ATOM 874 N N . GLN A 1 112 ? 20.681 0.732 -27.176 1.00 58.62 112 GLN A N 1
ATOM 875 C CA . GLN A 1 112 ? 22.109 0.395 -27.114 1.00 58.62 112 GLN A CA 1
ATOM 876 C C . GLN A 1 112 ? 22.429 -1.060 -27.481 1.00 58.62 112 GLN A C 1
ATOM 878 O O . GLN A 1 112 ? 23.614 -1.388 -27.569 1.00 58.62 112 GLN A O 1
ATOM 883 N N . GLU A 1 113 ? 21.449 -1.931 -27.737 1.00 52.34 113 GLU A N 1
ATOM 884 C CA . GLU A 1 113 ? 21.705 -3.329 -28.131 1.00 52.34 113 GLU A CA 1
ATOM 885 C C . GLU A 1 113 ? 22.567 -3.424 -29.405 1.00 52.34 113 GLU A C 1
ATOM 887 O O . GLU A 1 113 ? 23.480 -4.246 -29.476 1.00 52.34 113 GLU A O 1
ATOM 892 N N . GLY A 1 114 ? 22.411 -2.494 -30.354 1.00 53.72 114 GLY A N 1
ATOM 893 C CA . GLY A 1 114 ? 23.341 -2.357 -31.484 1.00 53.72 114 GLY A CA 1
ATOM 894 C C . GLY A 1 114 ? 24.703 -1.757 -31.101 1.00 53.72 114 GLY A C 1
ATOM 895 O O . GLY A 1 114 ? 25.722 -2.068 -31.712 1.00 53.72 114 GLY A O 1
ATOM 896 N N . GLY A 1 115 ? 24.747 -0.918 -30.064 1.00 56.78 115 GLY A N 1
ATOM 897 C CA . GLY A 1 115 ? 25.928 -0.185 -29.607 1.00 56.78 115 GLY A CA 1
ATOM 898 C C . GLY A 1 115 ? 26.917 -1.021 -28.795 1.00 56.78 115 GLY A C 1
ATOM 899 O O . GLY A 1 115 ? 28.120 -0.841 -28.969 1.00 56.78 115 GLY A O 1
ATOM 900 N N . LEU A 1 116 ? 26.450 -1.951 -27.954 1.00 57.12 116 LEU A N 1
ATOM 901 C CA . LEU A 1 116 ? 27.328 -2.828 -27.167 1.00 57.12 116 LEU A CA 1
ATOM 902 C C . LEU A 1 116 ? 28.059 -3.823 -28.077 1.00 57.12 116 LEU A C 1
ATOM 904 O O . LEU A 1 116 ? 29.287 -3.891 -28.039 1.00 57.12 116 LEU A O 1
ATOM 908 N N . PHE A 1 117 ? 27.333 -4.518 -28.959 1.00 53.84 117 PHE A N 1
ATOM 909 C CA . PHE A 1 117 ? 27.938 -5.397 -29.967 1.00 53.84 117 PHE A CA 1
ATOM 910 C C . PHE A 1 117 ? 28.871 -4.621 -30.903 1.00 53.84 117 PHE A C 1
ATOM 912 O O . PHE A 1 117 ? 29.973 -5.084 -31.197 1.00 53.84 117 PHE A O 1
ATOM 919 N N . HIS A 1 118 ? 28.497 -3.406 -31.315 1.00 54.75 118 HIS A N 1
ATOM 920 C CA . HIS A 1 118 ? 29.359 -2.545 -32.124 1.00 54.75 118 HIS A CA 1
ATOM 921 C C . HIS A 1 118 ? 30.604 -2.051 -31.359 1.00 54.75 118 HIS A C 1
ATOM 923 O O . HIS A 1 118 ? 31.693 -1.980 -31.930 1.00 54.75 118 HIS A O 1
ATOM 929 N N . ALA A 1 119 ? 30.488 -1.739 -30.066 1.00 59.94 119 ALA A N 1
ATOM 930 C CA . ALA A 1 119 ? 31.604 -1.320 -29.218 1.00 59.94 119 ALA A CA 1
ATOM 931 C C . ALA A 1 119 ? 32.581 -2.470 -28.945 1.00 59.94 119 ALA A C 1
ATOM 933 O O . ALA A 1 119 ? 33.794 -2.261 -29.031 1.00 59.94 119 ALA A O 1
ATOM 934 N N . VAL A 1 120 ? 32.063 -3.677 -28.695 1.00 63.84 120 VAL A N 1
ATOM 935 C CA . VAL A 1 120 ? 32.857 -4.908 -28.584 1.00 63.84 120 VAL A CA 1
ATOM 936 C C . VAL A 1 120 ? 33.538 -5.209 -29.920 1.00 63.84 120 VAL A C 1
ATOM 938 O O . VAL A 1 120 ? 34.749 -5.401 -29.942 1.00 63.84 120 VAL A O 1
ATOM 941 N N . ARG A 1 121 ? 32.824 -5.130 -31.054 1.00 58.56 121 ARG A N 1
ATOM 942 C CA . ARG A 1 121 ? 33.407 -5.335 -32.394 1.00 58.56 121 ARG A CA 1
ATOM 943 C C . ARG A 1 121 ? 34.511 -4.328 -32.711 1.00 58.56 121 ARG A C 1
ATOM 945 O O . ARG A 1 121 ? 35.548 -4.708 -33.243 1.00 58.56 121 ARG A O 1
ATOM 952 N N . ARG A 1 122 ? 34.325 -3.046 -32.374 1.00 59.31 122 ARG A N 1
ATOM 953 C CA . ARG A 1 122 ? 35.354 -2.018 -32.602 1.00 59.31 122 ARG A CA 1
ATOM 954 C C . ARG A 1 122 ? 36.589 -2.215 -31.736 1.00 59.31 122 ARG A C 1
ATOM 956 O O . ARG A 1 122 ? 37.674 -1.901 -32.204 1.00 59.31 122 ARG A O 1
ATOM 963 N N . ARG A 1 123 ? 36.446 -2.731 -30.513 1.00 59.97 123 ARG A N 1
ATOM 964 C CA . ARG A 1 123 ? 37.576 -3.029 -29.618 1.00 59.97 123 ARG A CA 1
ATOM 965 C C . ARG A 1 123 ? 38.101 -4.459 -29.750 1.00 59.97 123 ARG A C 1
ATOM 967 O O . ARG A 1 123 ? 39.093 -4.772 -29.120 1.00 59.97 123 ARG A O 1
ATOM 974 N N . ALA A 1 124 ? 37.511 -5.303 -30.599 1.00 56.94 124 ALA A N 1
ATOM 975 C CA . ALA A 1 124 ? 37.877 -6.716 -30.757 1.00 56.94 124 ALA A CA 1
ATOM 976 C C . ALA A 1 124 ? 39.378 -6.946 -31.026 1.00 56.94 124 ALA A C 1
ATOM 978 O O . ALA A 1 124 ? 39.928 -7.953 -30.601 1.00 56.94 124 ALA A O 1
ATOM 979 N N . HIS A 1 125 ? 40.048 -5.992 -31.679 1.00 62.84 125 HIS A N 1
ATOM 980 C CA . HIS A 1 125 ? 41.482 -6.046 -31.974 1.00 62.84 125 HIS A CA 1
ATOM 981 C C . HIS A 1 125 ? 42.392 -5.773 -30.762 1.00 62.84 125 HIS A C 1
ATOM 983 O O . HIS A 1 125 ? 43.593 -6.004 -30.853 1.00 62.84 125 HIS A O 1
ATOM 989 N N . THR A 1 126 ? 41.848 -5.286 -29.642 1.00 67.75 126 THR A N 1
ATOM 990 C CA . THR A 1 126 ? 42.595 -5.033 -28.398 1.00 67.75 126 THR A CA 1
ATOM 991 C C . THR A 1 126 ? 42.361 -6.100 -27.331 1.00 67.75 126 THR A C 1
ATOM 993 O O . THR A 1 126 ? 42.951 -6.008 -26.261 1.00 67.75 126 THR A O 1
ATOM 996 N N . PHE A 1 127 ? 41.492 -7.085 -27.580 1.00 62.47 127 PHE A N 1
ATOM 997 C CA . PHE A 1 127 ? 41.256 -8.178 -26.636 1.00 62.47 127 PHE A CA 1
ATOM 998 C C . PHE A 1 127 ? 42.359 -9.228 -26.768 1.00 62.47 127 PHE A C 1
ATOM 1000 O O . PHE A 1 127 ? 42.582 -9.785 -27.847 1.00 62.47 127 PHE A O 1
ATOM 1007 N N . SER A 1 128 ? 43.025 -9.533 -25.658 1.00 64.44 128 SER A N 1
ATOM 1008 C CA . SER A 1 128 ? 43.921 -10.682 -25.570 1.00 64.44 128 SER A CA 1
ATOM 1009 C C . SER A 1 128 ? 43.116 -11.985 -25.448 1.00 64.44 128 SER A C 1
ATOM 1011 O O . SER A 1 128 ? 41.916 -11.992 -25.159 1.00 64.44 128 SER A O 1
ATOM 1013 N N . ARG A 1 129 ? 43.773 -13.137 -25.638 1.00 57.47 129 ARG A N 1
ATOM 1014 C CA . ARG A 1 129 ? 43.133 -14.454 -25.450 1.00 57.47 129 ARG A CA 1
ATOM 1015 C C . ARG A 1 129 ? 42.602 -14.667 -24.027 1.00 57.47 129 ARG A C 1
ATOM 1017 O O . ARG A 1 129 ? 41.675 -15.457 -23.857 1.00 57.47 129 ARG A O 1
ATOM 1024 N N . GLU A 1 130 ? 43.176 -14.006 -23.023 1.00 56.78 130 GLU A N 1
ATOM 1025 C CA . GLU A 1 130 ? 42.701 -14.094 -21.638 1.00 56.78 130 GLU A CA 1
ATOM 1026 C C . GLU A 1 130 ? 41.432 -13.262 -21.415 1.00 56.78 130 GLU A C 1
ATOM 1028 O O . GLU A 1 130 ? 40.497 -13.746 -20.774 1.00 56.78 130 GLU A O 1
ATOM 1033 N N . ASP A 1 131 ? 41.315 -12.100 -22.062 1.00 61.00 131 ASP A N 1
ATOM 1034 C CA . ASP A 1 131 ? 40.109 -11.263 -21.990 1.00 61.00 131 ASP A CA 1
ATOM 1035 C C . ASP A 1 131 ? 38.884 -11.952 -22.625 1.00 61.00 131 ASP A C 1
ATOM 1037 O O . ASP A 1 131 ? 37.759 -11.848 -22.128 1.00 61.00 131 ASP A O 1
ATOM 1041 N N . PHE A 1 132 ? 39.093 -12.739 -23.689 1.00 60.09 132 PHE A N 1
ATOM 1042 C CA . PHE A 1 132 ? 38.036 -13.563 -24.290 1.00 60.09 132 PHE A CA 1
ATOM 1043 C C . PHE A 1 132 ? 37.561 -14.704 -23.376 1.00 60.09 132 PHE A C 1
ATOM 1045 O O . PHE A 1 132 ? 36.384 -15.069 -23.421 1.00 60.09 132 PHE A O 1
ATOM 1052 N N . LYS A 1 133 ? 38.434 -15.262 -22.525 1.00 61.75 133 LYS A N 1
ATOM 1053 C CA . LYS A 1 133 ? 38.033 -16.287 -21.544 1.00 61.75 133 LYS A CA 1
ATOM 1054 C C . LYS A 1 133 ? 37.171 -15.687 -20.432 1.00 61.75 133 LYS A C 1
ATOM 1056 O O . LYS A 1 133 ? 36.198 -16.320 -20.030 1.00 61.75 133 LYS A O 1
ATOM 1061 N N . ALA A 1 134 ? 37.467 -14.462 -19.996 1.00 57.62 134 ALA A N 1
ATOM 1062 C CA . ALA A 1 134 ? 36.659 -13.745 -19.007 1.00 57.62 134 ALA A CA 1
ATOM 1063 C C . ALA A 1 134 ? 35.253 -13.389 -19.537 1.00 57.62 134 ALA A C 1
ATOM 1065 O O . ALA A 1 134 ? 34.265 -13.500 -18.811 1.00 57.62 134 ALA A O 1
ATOM 1066 N N . LEU A 1 135 ? 35.131 -13.055 -20.830 1.00 57.34 135 LEU A N 1
ATOM 1067 C CA . LEU A 1 135 ? 33.840 -12.807 -21.491 1.00 57.34 135 LEU A CA 1
ATOM 1068 C C . LEU A 1 135 ? 32.932 -14.048 -21.579 1.00 57.34 135 LEU A C 1
ATOM 1070 O O . LEU A 1 135 ? 31.720 -13.904 -21.756 1.00 57.34 135 LEU A O 1
ATOM 1074 N N . ARG A 1 136 ? 33.472 -15.265 -21.426 1.00 52.28 136 ARG A N 1
ATOM 1075 C CA . ARG A 1 136 ? 32.691 -16.510 -21.526 1.00 52.28 136 ARG A CA 1
ATOM 1076 C C . ARG A 1 136 ? 31.660 -16.660 -20.402 1.00 52.28 136 ARG A C 1
ATOM 1078 O O . ARG A 1 136 ? 30.573 -17.171 -20.648 1.00 52.28 136 ARG A O 1
ATOM 1085 N N . VAL A 1 137 ? 31.954 -16.118 -19.220 1.00 56.19 137 VAL A N 1
ATOM 1086 C CA . VAL A 1 137 ? 31.020 -16.071 -18.079 1.00 56.19 137 VAL A CA 1
ATOM 1087 C C . VAL A 1 137 ? 29.804 -15.190 -18.399 1.00 56.19 137 VAL A C 1
ATOM 1089 O O . VAL A 1 137 ? 28.677 -15.504 -18.026 1.00 56.19 137 VAL A O 1
ATOM 1092 N N . VAL A 1 138 ? 30.008 -14.112 -19.163 1.00 54.78 138 VAL A N 1
ATOM 1093 C CA . VAL A 1 138 ? 28.928 -13.222 -19.618 1.00 54.78 138 VAL A CA 1
ATOM 1094 C C . VAL A 1 138 ? 28.115 -13.879 -20.741 1.00 54.78 138 VAL A C 1
ATOM 1096 O O . VAL A 1 138 ? 26.893 -13.759 -20.766 1.00 54.78 138 VAL A O 1
ATOM 1099 N N . ALA A 1 139 ? 28.763 -14.625 -21.641 1.00 50.81 139 ALA A N 1
ATOM 1100 C CA . ALA A 1 139 ? 28.087 -15.347 -22.721 1.00 50.81 139 ALA A CA 1
ATOM 1101 C C . ALA A 1 139 ? 27.176 -16.483 -22.210 1.00 50.81 139 ALA A C 1
ATOM 1103 O O . ALA A 1 139 ? 26.082 -16.663 -22.744 1.00 50.81 139 ALA A O 1
ATOM 1104 N N . GLU A 1 140 ? 27.567 -17.202 -21.152 1.00 48.94 140 GLU A N 1
ATOM 1105 C CA . GLU A 1 140 ? 26.730 -18.231 -20.505 1.00 48.94 140 GLU A CA 1
ATOM 1106 C C . GLU A 1 140 ? 25.477 -17.620 -19.832 1.00 48.94 140 GLU A C 1
ATOM 1108 O O . GLU A 1 140 ? 24.384 -18.198 -19.868 1.00 48.94 140 GLU A O 1
ATOM 1113 N N . PHE A 1 141 ? 25.588 -16.392 -19.314 1.00 48.75 141 PHE A N 1
ATOM 1114 C CA . PHE A 1 141 ? 24.460 -15.641 -18.750 1.00 48.75 141 PHE A CA 1
ATOM 1115 C C . PHE A 1 141 ? 23.505 -15.085 -19.826 1.00 48.75 141 PHE A C 1
ATOM 1117 O O . PHE A 1 141 ? 22.291 -15.050 -19.637 1.00 48.75 141 PHE A O 1
ATOM 1124 N N . VAL A 1 142 ? 24.026 -14.691 -20.993 1.00 53.50 142 VAL A N 1
ATOM 1125 C CA . VAL A 1 142 ? 23.212 -14.177 -22.114 1.00 53.50 142 VAL A CA 1
ATOM 1126 C C . VAL A 1 142 ? 22.577 -15.314 -22.934 1.00 53.50 142 VAL A C 1
ATOM 1128 O O . VAL A 1 142 ? 21.430 -15.193 -23.369 1.00 53.50 142 VAL A O 1
ATOM 1131 N N . GLY A 1 143 ? 23.262 -16.450 -23.102 1.00 46.28 143 GLY A N 1
ATOM 1132 C CA . GLY A 1 143 ? 22.740 -17.620 -23.824 1.00 46.28 143 GLY A CA 1
ATOM 1133 C C . GLY A 1 143 ? 21.561 -18.308 -23.122 1.00 46.28 143 GLY A C 1
ATOM 1134 O O . GLY A 1 143 ? 20.625 -18.771 -23.781 1.00 46.28 143 GLY A O 1
ATOM 1135 N N . SER A 1 144 ? 21.549 -18.309 -21.786 1.00 50.19 144 SER A N 1
ATOM 1136 C CA . SER A 1 144 ? 20.416 -18.803 -20.988 1.00 50.19 144 SER A CA 1
ATOM 1137 C C . SER A 1 144 ? 19.189 -17.883 -21.085 1.00 50.19 144 SER A C 1
ATOM 1139 O O . SER A 1 144 ? 18.061 -18.371 -21.184 1.00 50.19 144 SER A O 1
ATOM 1141 N N . ALA A 1 145 ? 19.393 -16.565 -21.187 1.00 43.84 145 ALA A N 1
ATOM 1142 C CA . ALA A 1 145 ? 18.321 -15.590 -21.405 1.00 43.84 145 ALA A CA 1
ATOM 1143 C C . ALA A 1 145 ? 17.721 -15.647 -22.829 1.00 43.84 145 ALA A C 1
ATOM 1145 O O . ALA A 1 145 ? 16.505 -15.523 -22.989 1.00 43.84 145 ALA A O 1
ATOM 1146 N N . TRP A 1 146 ? 18.535 -15.897 -23.863 1.00 40.12 146 TRP A N 1
ATOM 1147 C CA . TRP A 1 146 ? 18.063 -16.045 -25.252 1.00 40.12 146 TRP A CA 1
ATOM 1148 C C . TRP A 1 146 ? 17.263 -17.341 -25.472 1.00 40.12 146 TRP A C 1
ATOM 1150 O O . TRP A 1 146 ? 16.235 -17.337 -26.152 1.00 40.12 146 TRP A O 1
ATOM 1160 N N . SER A 1 147 ? 17.675 -18.435 -24.825 1.00 44.75 147 SER A N 1
ATOM 1161 C CA . SER A 1 147 ? 16.965 -19.723 -24.878 1.00 44.75 147 SER A CA 1
ATOM 1162 C C . SER A 1 147 ? 15.583 -19.647 -24.206 1.00 44.75 147 SER A C 1
ATOM 1164 O O . SER A 1 147 ? 14.604 -20.177 -24.731 1.00 44.75 147 SER A O 1
ATOM 1166 N N . ALA A 1 148 ? 15.466 -18.909 -23.095 1.00 43.53 148 ALA A N 1
ATOM 1167 C CA . ALA A 1 148 ? 14.187 -18.654 -22.424 1.00 43.53 148 ALA A CA 1
ATOM 1168 C C . ALA A 1 148 ? 13.245 -17.744 -23.242 1.00 43.53 148 ALA A C 1
ATOM 1170 O O . ALA A 1 148 ? 12.023 -17.900 -23.189 1.00 43.53 148 ALA A O 1
ATOM 1171 N N . PHE A 1 149 ? 13.801 -16.820 -24.033 1.00 39.47 149 PHE A N 1
ATOM 1172 C CA . PHE A 1 149 ? 13.037 -15.937 -24.918 1.00 39.47 149 PHE A CA 1
ATOM 1173 C C . PHE A 1 149 ? 12.506 -16.666 -26.167 1.00 39.47 149 PHE A C 1
ATOM 1175 O O . PHE A 1 149 ? 11.362 -16.443 -26.566 1.00 39.47 149 PHE A O 1
ATOM 1182 N N . GLN A 1 150 ? 13.278 -17.593 -26.749 1.00 41.91 150 GLN A N 1
ATOM 1183 C CA . GLN A 1 150 ? 12.820 -18.408 -27.885 1.00 41.91 150 GLN A CA 1
ATOM 1184 C C . GLN A 1 150 ? 11.779 -19.470 -27.488 1.00 41.91 150 GLN A C 1
ATOM 1186 O O . GLN A 1 150 ? 10.870 -19.741 -28.272 1.00 41.91 150 GLN A O 1
ATOM 1191 N N . TYR A 1 151 ? 11.828 -20.012 -26.264 1.00 40.06 151 TYR A N 1
ATOM 1192 C CA . TYR A 1 151 ? 10.843 -21.002 -25.800 1.00 40.06 151 TYR A CA 1
ATOM 1193 C C . TYR A 1 151 ? 9.422 -20.418 -25.647 1.00 40.06 151 TYR A C 1
ATOM 1195 O O . TYR A 1 151 ? 8.438 -21.102 -25.916 1.00 40.06 151 TYR A O 1
ATOM 1203 N N . ARG A 1 152 ? 9.288 -19.126 -25.302 1.00 44.62 152 ARG A N 1
ATOM 1204 C CA . ARG A 1 152 ? 7.984 -18.433 -25.201 1.00 44.62 152 ARG A CA 1
ATOM 1205 C C . ARG A 1 152 ? 7.353 -18.039 -26.539 1.00 44.62 152 ARG A C 1
ATOM 1207 O O . ARG A 1 152 ? 6.197 -17.635 -26.542 1.00 44.62 152 ARG A O 1
ATOM 1214 N N . ARG A 1 153 ? 8.077 -18.138 -27.660 1.00 40.44 153 ARG A N 1
ATOM 1215 C CA . ARG A 1 153 ? 7.574 -17.728 -28.985 1.00 40.44 153 ARG A CA 1
ATOM 1216 C C . ARG A 1 153 ? 7.045 -18.878 -29.847 1.00 40.44 153 ARG A C 1
ATOM 1218 O O . ARG A 1 153 ? 6.494 -18.605 -30.901 1.00 40.44 153 ARG A O 1
ATOM 1225 N N . ASN A 1 154 ? 7.205 -20.129 -29.407 1.00 39.84 154 ASN A N 1
ATOM 1226 C CA . ASN A 1 154 ? 6.733 -21.327 -30.118 1.00 39.84 154 ASN A CA 1
ATOM 1227 C C . ASN A 1 154 ? 5.472 -21.962 -29.491 1.00 39.84 154 ASN A C 1
ATOM 1229 O O . ASN A 1 154 ? 5.055 -23.031 -29.922 1.00 39.84 154 ASN A O 1
ATOM 1233 N N . PHE A 1 155 ? 4.870 -21.319 -28.483 1.00 47.94 155 PHE A N 1
ATOM 1234 C CA . PHE A 1 155 ? 3.623 -21.756 -27.831 1.00 47.94 155 PHE A CA 1
ATOM 1235 C C . PHE A 1 155 ? 2.573 -20.630 -27.734 1.00 47.94 155 PHE A C 1
ATOM 1237 O O . PHE A 1 155 ? 1.754 -20.622 -26.818 1.00 47.94 155 PHE A O 1
ATOM 1244 N N . ALA A 1 156 ? 2.606 -19.680 -28.671 1.00 42.75 156 ALA A N 1
ATOM 1245 C CA . ALA A 1 156 ? 1.535 -18.715 -28.909 1.00 42.75 156 ALA A CA 1
ATOM 1246 C C . ALA A 1 156 ? 1.125 -18.784 -30.380 1.00 42.75 156 ALA A C 1
ATOM 1248 O O . ALA A 1 156 ? 2.051 -18.863 -31.221 1.00 42.75 156 ALA A O 1
#

Secondary structure (DSSP, 8-state):
-HHHHHHHHGGGGS-HHHHHHHHHHHH-HHHHHHHHHHTTPPTT-EEEEESSSTT--EEEEETTS-EEEEE-TT----SS-EE-HHHHHHHHHHHHHHHHHHHHHHHHHHHHHHHHHHHHHHHGGG--HHHHHHHHHHHHHHHHHHHHHHHTTS--

Organism: NCBI:txid1391654

pLDDT: mean 77.04, std 17.66, range [39.47, 96.62]

Radius of gyration: 23.18 Å; chains: 1; bounding box: 62×33×50 Å

Foldseek 3Di:
DVQVVQALVQCVQDDPQLSVVVVVLVVCLVLLLLLLVVVVADQQAKEWEASAPPQGQIWIATSNSGTRHTRHGNDDDPDHYYHYNVNSVVSVVVVVVVVVVVVVVVVVVVVCPVVVVVVCVVCVVVDDPVNVVVCVVVVVVVVVVVVVVVVVVVPD

Sequence (156 aa):
MAHDHHFLSRLDRVTEAQVECALSLYRDEKLVRFILERANTPTNGRIAISLDRDEGPFIVLASDGHFVTCLGRGMFPTGHPVLSKAWLDRAIADWATYRAGLARGAERRAGQEGGLFHAVRRRAHTFSREDFKALRVVAEFVGSAWSAFQYRRNFA